Protein AF-A0A7J9V9Y3-F1 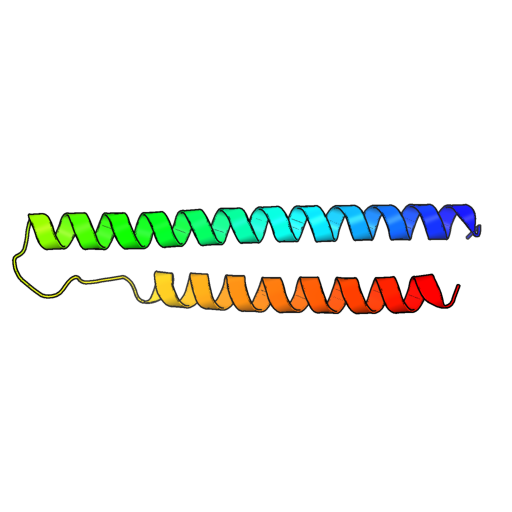(afdb_monomer)

Nearest PDB structures (foldseek):
  5l3c-assembly1_A  TM=4.879E-01  e=2.354E+00  Homo sapiens
  4czz-assembly1_A  TM=4.563E-01  e=2.205E+00  Homo sapiens
  8ym7-assembly1_A  TM=4.543E-01  e=3.061E+00  Homo sapiens
  8q1h-assembly1_A  TM=4.540E-01  e=3.728E+00  Homo sapiens
  2x0l-assembly1_A  TM=4.556E-01  e=5.177E+00  Homo sapiens

Mean predicted aligned error: 5.99 Å

Foldseek 3Di:
DDPVVVVVVLVVLLVVLVVLLVVLVVVLVVLVVVQVVQQVVCVVPPVDDRDDDPVSVVVNVVSVVVNVVSVVVNVVSVVVVVVD

pLDDT: mean 88.03, std 7.4, range [60.5, 95.62]

Sequence (84 aa):
MSLDGLHHALAAVHAGLSDANAQLTSATRLLEQARRAMRDAQLAHAGGEPWLPKQLDAALDELERQRGVIADAGDLLDTYQARL

Radius of gyration: 19.53 Å; Cα contacts (8 Å, |Δi|>4): 29; chains: 1; bounding box: 39×17×62 Å

Solvent-accessible surface area (backbone atoms only — not comparable to full-atom values): 4773 Å² total; per-residue (Å²): 134,53,71,67,58,51,53,52,52,51,53,52,50,52,51,51,47,54,53,51,50,52,51,49,53,50,51,49,53,51,51,52,50,50,53,48,52,54,41,54,54,35,53,7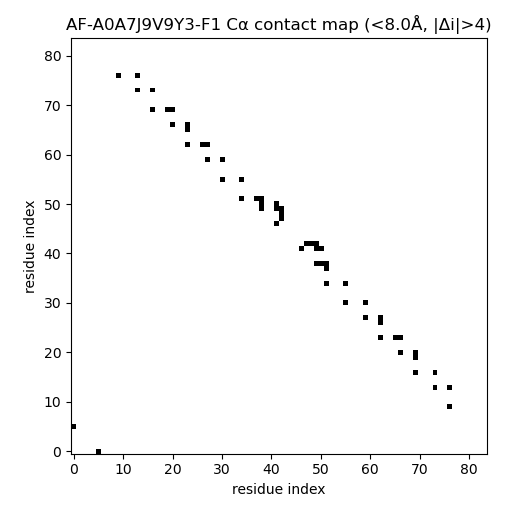4,75,40,96,58,84,64,86,71,66,70,66,57,57,52,50,47,54,51,48,52,52,52,49,51,55,48,50,55,51,48,56,53,48,52,55,52,60,78,71,108

Structure (mmCIF, N/CA/C/O backbone):
data_AF-A0A7J9V9Y3-F1
#
_entry.id   AF-A0A7J9V9Y3-F1
#
loop_
_atom_site.group_PDB
_atom_site.id
_atom_site.type_symbol
_atom_site.label_atom_id
_atom_site.label_alt_id
_atom_site.label_comp_id
_atom_site.label_asym_id
_atom_site.label_entity_id
_atom_site.label_seq_id
_atom_site.pdbx_PDB_ins_code
_atom_site.Cartn_x
_atom_site.Cartn_y
_atom_site.Cartn_z
_atom_site.occupancy
_atom_site.B_iso_or_equiv
_atom_site.auth_seq_id
_atom_site.auth_comp_id
_atom_site.auth_asym_id
_atom_site.auth_atom_id
_atom_site.pdbx_PDB_model_num
ATOM 1 N N . MET A 1 1 ? -9.503 -1.300 31.863 1.00 60.50 1 MET A N 1
ATOM 2 C CA . MET A 1 1 ? -9.227 -0.156 30.966 1.00 60.50 1 MET A CA 1
ATOM 3 C C . MET A 1 1 ? -10.324 0.875 31.152 1.00 60.50 1 MET A C 1
ATOM 5 O O . MET A 1 1 ? -11.462 0.463 31.332 1.00 60.50 1 MET A O 1
ATOM 9 N N . SER A 1 2 ? -9.998 2.169 31.154 1.00 86.69 2 SER A N 1
ATOM 10 C CA . SER A 1 2 ? -11.008 3.235 31.118 1.00 86.69 2 SER A CA 1
ATOM 11 C C . SER A 1 2 ? -11.546 3.418 29.694 1.00 86.69 2 SER A C 1
ATOM 13 O O . SER A 1 2 ? -10.860 3.075 28.729 1.00 86.69 2 SER A O 1
ATOM 15 N N . LEU A 1 3 ? -12.756 3.973 29.569 1.00 83.75 3 LEU A N 1
ATOM 16 C CA . LEU A 1 3 ? -13.362 4.330 28.281 1.00 83.75 3 LEU A CA 1
ATOM 17 C C . LEU A 1 3 ? -12.453 5.284 27.483 1.00 83.75 3 LEU A C 1
ATOM 19 O O . LEU A 1 3 ? -12.214 5.068 26.300 1.00 83.75 3 LEU A O 1
ATOM 23 N N . ASP A 1 4 ? -11.857 6.271 28.155 1.00 84.19 4 ASP A N 1
ATOM 24 C CA . ASP A 1 4 ? -10.903 7.202 27.538 1.00 84.19 4 ASP A CA 1
ATOM 25 C C . ASP A 1 4 ? -9.643 6.496 27.023 1.00 84.19 4 ASP A C 1
ATOM 27 O O . ASP A 1 4 ? -9.137 6.817 25.949 1.00 84.19 4 ASP A O 1
ATOM 31 N N . GLY A 1 5 ? -9.153 5.488 27.754 1.00 85.06 5 GLY A N 1
ATOM 32 C CA . GLY A 1 5 ? -8.015 4.679 27.319 1.00 85.06 5 GLY A CA 1
ATOM 33 C C . GLY A 1 5 ? -8.327 3.840 26.077 1.00 85.06 5 GLY A C 1
ATOM 34 O O . GLY A 1 5 ? -7.453 3.649 25.234 1.00 85.06 5 GLY A O 1
ATOM 35 N N . LEU A 1 6 ? -9.572 3.372 25.936 1.00 86.31 6 LEU A N 1
ATOM 36 C CA . LEU A 1 6 ? -10.033 2.665 24.741 1.00 86.31 6 LEU A CA 1
ATOM 37 C C . LEU A 1 6 ? -10.156 3.614 23.542 1.00 86.31 6 LEU A C 1
ATOM 39 O O . LEU A 1 6 ? -9.640 3.297 22.473 1.00 86.31 6 LEU A O 1
ATOM 43 N N . HIS A 1 7 ? -10.765 4.791 23.723 1.00 85.75 7 HIS A N 1
ATOM 44 C CA . HIS A 1 7 ? -10.850 5.803 22.666 1.00 85.75 7 HIS A CA 1
ATOM 45 C C . HIS A 1 7 ? -9.470 6.239 22.174 1.00 85.75 7 HIS A C 1
ATOM 47 O O . HIS A 1 7 ? -9.245 6.321 20.968 1.00 85.75 7 HIS A O 1
ATOM 53 N N . HIS A 1 8 ? -8.527 6.465 23.090 1.00 87.75 8 HIS A N 1
ATOM 54 C CA . HIS A 1 8 ? -7.166 6.844 22.725 1.00 87.75 8 HIS A CA 1
ATOM 55 C C . HIS A 1 8 ? -6.455 5.747 21.922 1.00 87.75 8 HIS A C 1
ATOM 57 O O . HIS A 1 8 ? -5.835 6.033 20.898 1.00 87.75 8 HIS A O 1
ATOM 63 N N . ALA A 1 9 ? -6.587 4.485 22.346 1.00 88.62 9 ALA A N 1
ATOM 64 C CA . ALA A 1 9 ? -6.014 3.354 21.623 1.00 88.62 9 ALA A CA 1
ATOM 65 C C . ALA A 1 9 ? -6.616 3.210 20.216 1.00 88.62 9 ALA A C 1
ATOM 67 O O . ALA A 1 9 ? -5.875 3.031 19.253 1.00 88.62 9 ALA A O 1
ATOM 68 N N . LEU A 1 10 ? -7.939 3.341 20.074 1.00 88.00 10 LEU A N 1
ATOM 69 C CA . LEU A 1 10 ? -8.600 3.261 18.771 1.00 88.00 10 LEU A CA 1
ATOM 70 C C . LEU A 1 10 ? -8.179 4.412 17.847 1.00 88.00 10 LEU A C 1
ATOM 72 O O . LEU A 1 10 ? -7.859 4.172 16.687 1.00 88.00 10 LEU A O 1
ATOM 76 N N . ALA A 1 11 ? -8.096 5.643 18.360 1.00 88.50 11 ALA A N 1
ATOM 77 C CA . ALA A 1 11 ? -7.621 6.791 17.587 1.00 88.50 11 ALA A CA 1
ATOM 78 C C . ALA A 1 11 ? -6.182 6.592 17.076 1.00 88.50 11 ALA A C 1
ATOM 80 O O . ALA A 1 11 ? -5.884 6.908 15.924 1.00 88.50 11 ALA A O 1
ATOM 81 N N . ALA A 1 12 ? -5.301 6.018 17.902 1.00 91.00 12 ALA A N 1
ATOM 82 C CA . ALA A 1 12 ? -3.937 5.689 17.496 1.00 91.00 12 ALA A CA 1
ATOM 83 C C . ALA A 1 12 ? -3.900 4.631 16.379 1.00 91.00 12 ALA A C 1
ATOM 85 O O . ALA A 1 12 ? -3.111 4.756 15.443 1.00 91.00 12 ALA A O 1
ATOM 86 N N . VAL A 1 13 ? -4.773 3.618 16.438 1.00 91.00 13 VAL A N 1
ATOM 87 C CA . VAL A 1 13 ? -4.884 2.611 15.371 1.00 91.00 13 VAL A CA 1
ATOM 88 C C . VAL A 1 13 ? -5.395 3.239 14.071 1.00 91.00 13 VAL A C 1
ATOM 90 O O . VAL A 1 13 ? -4.801 2.991 13.024 1.00 91.00 13 VAL A O 1
ATOM 93 N N . HIS A 1 14 ? -6.414 4.105 14.117 1.00 89.81 14 HIS A N 1
ATOM 94 C CA . HIS A 1 14 ? -6.892 4.821 12.924 1.00 89.81 14 HIS A CA 1
ATOM 95 C C . HIS A 1 14 ? -5.801 5.677 12.277 1.00 89.81 14 HIS A C 1
ATOM 97 O O . HIS A 1 14 ? -5.628 5.636 11.058 1.00 89.81 14 HIS A O 1
ATOM 103 N N . ALA A 1 15 ? -5.033 6.414 13.083 1.00 91.38 15 ALA A N 1
ATOM 104 C CA . ALA A 1 15 ? -3.905 7.192 12.582 1.00 91.38 15 ALA A CA 1
ATOM 105 C C . ALA A 1 15 ? -2.865 6.289 11.895 1.00 91.38 15 ALA A C 1
ATOM 107 O O . ALA A 1 15 ? -2.445 6.575 10.776 1.00 91.38 15 ALA A O 1
ATOM 108 N N . GLY A 1 16 ? -2.525 5.152 12.512 1.00 92.19 16 GLY A N 1
ATOM 109 C CA . GLY A 1 16 ? -1.602 4.176 11.933 1.00 92.19 16 GLY A CA 1
ATOM 110 C C . GLY A 1 16 ? -2.091 3.569 10.613 1.00 92.19 16 GLY A C 1
ATOM 111 O O . GLY A 1 16 ? -1.301 3.420 9.683 1.00 92.19 16 GLY A O 1
ATOM 112 N N . LEU A 1 17 ? -3.387 3.256 10.496 1.00 92.06 17 LEU A N 1
ATOM 113 C CA . LEU A 1 17 ? -3.978 2.748 9.250 1.00 92.06 17 LEU A CA 1
ATOM 114 C C . LEU A 1 17 ? -3.960 3.802 8.138 1.00 92.06 17 LEU A C 1
ATOM 116 O O . LEU A 1 17 ? -3.614 3.487 6.998 1.00 92.06 17 LEU A O 1
ATOM 120 N N . SER A 1 18 ? -4.270 5.058 8.470 1.00 90.75 18 SER A N 1
ATOM 121 C CA . SER A 1 18 ? -4.187 6.180 7.530 1.00 90.75 18 SER A CA 1
ATOM 122 C C . SER A 1 18 ? -2.756 6.384 7.022 1.00 90.75 18 SER A C 1
ATOM 124 O O . SER A 1 18 ? -2.534 6.486 5.813 1.00 90.75 18 SER A O 1
ATOM 126 N N . ASP A 1 19 ? -1.773 6.384 7.925 1.00 94.25 19 ASP A N 1
ATOM 127 C CA . ASP A 1 19 ? -0.359 6.519 7.568 1.00 94.25 19 ASP A CA 1
ATOM 128 C C . ASP A 1 19 ? 0.112 5.355 6.690 1.00 94.25 19 ASP A C 1
ATOM 130 O O . ASP A 1 19 ? 0.770 5.566 5.668 1.00 94.25 19 ASP A O 1
ATOM 134 N N . ALA A 1 20 ? -0.265 4.121 7.035 1.00 91.56 20 ALA A N 1
ATOM 135 C CA . ALA A 1 20 ? 0.069 2.945 6.242 1.00 91.56 20 ALA A CA 1
ATOM 136 C C . ALA A 1 20 ? -0.531 3.024 4.827 1.00 91.56 20 ALA A C 1
ATOM 138 O O . ALA A 1 20 ? 0.168 2.756 3.846 1.00 91.56 20 ALA A O 1
ATOM 139 N N . ASN A 1 21 ? -1.780 3.476 4.690 1.00 92.06 21 ASN A N 1
ATOM 140 C CA . ASN A 1 21 ? -2.409 3.677 3.386 1.00 92.06 21 ASN A CA 1
ATOM 141 C C . ASN A 1 21 ? -1.689 4.755 2.548 1.00 92.06 21 ASN A C 1
ATOM 143 O O . ASN A 1 21 ? -1.470 4.583 1.344 1.00 92.06 21 ASN A O 1
ATOM 147 N N . ALA A 1 22 ? -1.252 5.849 3.180 1.00 92.94 22 ALA A N 1
ATOM 148 C CA . ALA A 1 22 ? -0.465 6.886 2.516 1.00 92.94 22 ALA A CA 1
ATOM 149 C C . ALA A 1 22 ? 0.892 6.349 2.020 1.00 92.94 22 ALA A C 1
ATOM 151 O O . ALA A 1 22 ? 1.298 6.628 0.885 1.00 92.94 22 ALA A O 1
ATOM 152 N N . GLN A 1 23 ? 1.570 5.528 2.828 1.00 93.81 23 GLN A N 1
ATOM 153 C CA . GLN A 1 23 ? 2.829 4.884 2.444 1.00 93.81 23 GLN A CA 1
ATOM 154 C C . GLN A 1 23 ? 2.638 3.904 1.280 1.00 93.81 23 GLN A C 1
ATOM 156 O O . GLN A 1 23 ? 3.399 3.964 0.312 1.00 93.81 23 GLN A O 1
ATOM 161 N N . LEU A 1 24 ? 1.598 3.063 1.310 1.00 92.94 24 LEU A N 1
ATOM 162 C CA . LEU A 1 24 ? 1.282 2.144 0.208 1.00 92.94 24 LEU A CA 1
ATOM 163 C C . LEU A 1 24 ? 0.960 2.890 -1.090 1.00 92.94 24 LEU A C 1
ATOM 165 O O . LEU A 1 24 ? 1.428 2.506 -2.164 1.00 92.94 24 LEU A O 1
ATOM 169 N N . THR A 1 25 ? 0.213 3.990 -1.000 1.00 93.00 25 THR A N 1
ATOM 170 C CA . THR A 1 25 ? -0.097 4.848 -2.153 1.00 93.00 25 THR A CA 1
ATOM 171 C C . THR A 1 25 ? 1.180 5.437 -2.755 1.00 93.00 25 THR A C 1
ATOM 173 O O . THR A 1 25 ? 1.383 5.401 -3.972 1.00 93.00 25 THR A O 1
ATOM 176 N N . SER A 1 26 ? 2.086 5.935 -1.909 1.00 94.81 26 SER A N 1
ATOM 177 C CA . SER A 1 26 ? 3.378 6.462 -2.353 1.00 94.81 26 SER A CA 1
ATOM 178 C C . SER A 1 26 ? 4.260 5.377 -2.982 1.00 94.81 26 SER A C 1
ATOM 180 O O . SER A 1 26 ? 4.830 5.599 -4.052 1.00 94.81 26 SER A O 1
ATOM 182 N N . ALA A 1 27 ? 4.330 4.192 -2.370 1.00 93.62 27 ALA A N 1
ATOM 183 C CA . ALA A 1 27 ? 5.094 3.054 -2.878 1.00 93.62 27 ALA A CA 1
ATOM 184 C C . ALA A 1 27 ? 4.586 2.594 -4.253 1.00 93.62 27 ALA A C 1
ATOM 186 O O . ALA A 1 27 ? 5.382 2.422 -5.177 1.00 93.62 27 ALA A O 1
ATOM 187 N N . THR A 1 28 ? 3.263 2.488 -4.413 1.00 94.62 28 THR A N 1
ATOM 188 C CA . THR A 1 28 ? 2.615 2.138 -5.688 1.00 94.62 28 THR A CA 1
ATOM 189 C C . THR A 1 28 ? 2.998 3.141 -6.773 1.00 94.62 28 THR A C 1
ATOM 191 O O . THR A 1 28 ? 3.502 2.765 -7.830 1.00 94.62 28 THR A O 1
ATOM 194 N N . ARG A 1 29 ? 2.870 4.442 -6.477 1.00 95.25 29 ARG A N 1
ATOM 195 C CA . ARG A 1 29 ? 3.247 5.516 -7.404 1.00 95.25 29 ARG A CA 1
ATOM 196 C C . ARG A 1 29 ? 4.718 5.428 -7.820 1.00 95.25 29 ARG A C 1
ATOM 198 O O . ARG A 1 29 ? 5.028 5.612 -8.994 1.00 95.25 29 ARG A O 1
ATOM 205 N N . LEU A 1 30 ? 5.630 5.179 -6.879 1.00 95.62 30 LEU A N 1
ATOM 206 C CA . LEU A 1 30 ? 7.063 5.069 -7.169 1.00 95.62 30 LEU A CA 1
ATOM 207 C C . LEU A 1 30 ? 7.380 3.851 -8.047 1.00 95.62 30 LEU A C 1
ATOM 209 O O . LEU A 1 30 ? 8.169 3.970 -8.984 1.00 95.62 30 LEU A O 1
ATOM 213 N N . LEU A 1 31 ? 6.743 2.706 -7.794 1.00 93.56 31 LEU A N 1
ATOM 214 C CA . LEU A 1 31 ? 6.916 1.502 -8.611 1.00 93.56 31 LEU A CA 1
ATOM 215 C C . LEU A 1 31 ? 6.360 1.677 -10.023 1.00 93.56 31 LEU A C 1
ATOM 217 O O . LEU A 1 31 ? 7.017 1.293 -10.990 1.00 93.56 31 LEU A O 1
ATOM 221 N N . GLU A 1 32 ? 5.203 2.319 -10.178 1.00 93.69 32 GLU A N 1
ATOM 222 C CA . GLU A 1 32 ? 4.671 2.654 -11.500 1.00 93.69 32 GLU A CA 1
ATOM 223 C C . GLU A 1 32 ? 5.582 3.621 -12.262 1.00 93.69 32 GLU A C 1
ATOM 225 O O . GLU A 1 32 ? 5.802 3.454 -13.464 1.00 93.69 32 GLU A O 1
ATOM 230 N N . GLN A 1 33 ? 6.138 4.625 -11.578 1.00 93.94 33 GLN A N 1
ATOM 231 C CA . GLN A 1 33 ? 7.110 5.545 -12.169 1.00 93.94 33 GLN A CA 1
ATOM 232 C C . GLN A 1 33 ? 8.373 4.805 -12.617 1.00 93.94 33 GLN A C 1
ATOM 234 O O . GLN A 1 33 ? 8.834 5.016 -13.738 1.00 93.94 33 GLN A O 1
ATOM 239 N N . ALA A 1 34 ? 8.890 3.893 -11.790 1.00 89.38 34 ALA A N 1
ATOM 240 C CA . ALA A 1 34 ? 10.027 3.051 -12.144 1.00 89.38 34 ALA A CA 1
ATOM 241 C C . ALA A 1 34 ? 9.716 2.160 -13.358 1.00 89.38 34 ALA A C 1
ATOM 243 O O . ALA A 1 34 ? 10.510 2.106 -14.296 1.00 89.38 34 ALA A O 1
ATOM 244 N N . ARG A 1 35 ? 8.536 1.527 -13.394 1.00 90.75 35 ARG A N 1
ATOM 245 C CA . ARG A 1 35 ? 8.071 0.715 -14.530 1.00 90.75 35 ARG A CA 1
ATOM 246 C C . ARG A 1 35 ? 8.041 1.522 -15.827 1.00 90.75 35 ARG A C 1
ATOM 248 O O . ARG A 1 35 ? 8.528 1.051 -16.854 1.00 90.75 35 ARG A O 1
ATOM 255 N N . ARG A 1 36 ? 7.488 2.738 -15.785 1.00 90.56 36 ARG A N 1
ATOM 256 C CA . ARG A 1 36 ? 7.439 3.647 -16.943 1.00 90.56 36 ARG A CA 1
ATOM 257 C C . ARG A 1 36 ? 8.843 4.034 -17.394 1.00 90.56 36 ARG A C 1
ATOM 259 O O . ARG A 1 36 ? 9.158 3.852 -18.562 1.00 90.56 36 ARG A O 1
ATOM 266 N N . ALA A 1 37 ? 9.703 4.452 -16.466 1.00 90.38 37 ALA A N 1
ATOM 267 C CA . ALA A 1 37 ? 11.080 4.830 -16.772 1.00 90.38 37 ALA A CA 1
ATOM 268 C C . ALA A 1 37 ? 11.874 3.682 -17.417 1.00 90.38 37 ALA A C 1
ATOM 270 O O . ALA A 1 37 ? 12.597 3.905 -18.385 1.00 90.38 37 ALA A O 1
ATOM 271 N N . MET A 1 38 ? 11.709 2.446 -16.930 1.00 88.50 38 MET A N 1
ATOM 272 C CA . MET A 1 38 ? 12.336 1.265 -17.534 1.00 88.50 38 MET A CA 1
ATOM 273 C C . MET A 1 38 ? 11.821 1.009 -18.952 1.00 88.50 38 MET A C 1
ATOM 275 O O . MET A 1 38 ? 12.620 0.768 -19.856 1.00 88.50 38 MET A O 1
ATOM 279 N N . ARG A 1 39 ? 10.502 1.093 -19.161 1.00 88.31 39 ARG A N 1
ATOM 280 C CA . ARG A 1 39 ? 9.894 0.917 -20.484 1.00 88.31 39 ARG A CA 1
ATOM 281 C C . ARG A 1 39 ? 10.392 1.972 -21.469 1.00 88.31 39 ARG A C 1
ATOM 283 O O . ARG A 1 39 ? 10.791 1.629 -22.576 1.00 88.31 39 ARG A O 1
ATOM 290 N N . ASP A 1 40 ? 10.387 3.234 -21.060 1.00 89.19 40 ASP A N 1
ATOM 291 C CA . ASP A 1 40 ? 10.772 4.361 -21.907 1.00 89.19 40 ASP A CA 1
ATOM 292 C C . ASP A 1 40 ? 12.267 4.303 -22.255 1.00 89.19 40 ASP A C 1
ATOM 294 O O . ASP A 1 40 ? 12.644 4.504 -23.410 1.00 89.19 40 ASP A O 1
ATOM 298 N N . ALA A 1 41 ? 13.119 3.932 -21.292 1.00 85.56 41 ALA A N 1
ATOM 299 C CA . ALA A 1 41 ? 14.541 3.711 -21.536 1.00 85.56 41 ALA A CA 1
ATOM 300 C C . ALA A 1 41 ? 14.781 2.592 -22.557 1.00 85.56 41 ALA A C 1
ATOM 302 O O . ALA A 1 41 ? 15.629 2.733 -23.436 1.00 85.56 41 ALA A O 1
ATOM 303 N N . GLN A 1 42 ? 14.031 1.493 -22.477 1.00 84.00 42 GLN A N 1
ATOM 304 C CA . GLN A 1 42 ? 14.188 0.379 -23.409 1.00 84.00 42 GLN A CA 1
ATOM 305 C C . GLN A 1 42 ? 13.669 0.712 -24.806 1.00 84.00 42 GLN A C 1
ATOM 307 O O . GLN A 1 42 ? 14.381 0.454 -25.770 1.00 84.00 42 GLN A O 1
ATOM 312 N N . LEU A 1 43 ? 12.510 1.369 -24.919 1.00 83.25 43 LEU A N 1
ATOM 313 C CA . LEU A 1 43 ? 11.982 1.858 -26.199 1.00 83.25 43 LEU A CA 1
ATOM 314 C C . LEU A 1 43 ? 12.954 2.817 -26.905 1.00 83.25 43 LEU A C 1
ATOM 316 O O . LEU A 1 43 ? 13.035 2.816 -28.130 1.00 83.25 43 LEU A O 1
ATOM 320 N N . ALA A 1 44 ? 13.706 3.618 -26.143 1.00 79.69 44 ALA A N 1
ATOM 321 C CA . ALA A 1 44 ? 14.697 4.543 -26.689 1.00 79.69 44 ALA A CA 1
ATOM 322 C C . ALA A 1 44 ? 15.975 3.858 -27.215 1.00 79.69 44 ALA A C 1
ATOM 324 O O . ALA A 1 44 ? 16.636 4.416 -28.088 1.00 79.69 44 ALA A O 1
ATOM 325 N N . HIS A 1 45 ? 16.341 2.678 -26.697 1.00 68.38 45 HIS A N 1
ATOM 326 C CA . HIS A 1 45 ? 17.619 2.012 -27.009 1.00 68.38 45 HIS A CA 1
ATOM 327 C C . HIS A 1 45 ? 17.475 0.753 -27.871 1.00 68.38 45 HIS A C 1
ATOM 329 O O . HIS A 1 45 ? 18.379 0.424 -28.637 1.00 68.38 45 HIS A O 1
ATOM 335 N N . ALA A 1 46 ? 16.362 0.036 -27.753 1.00 64.38 46 ALA A N 1
ATOM 336 C CA . ALA A 1 46 ? 16.092 -1.194 -28.472 1.00 64.38 46 ALA A CA 1
ATOM 337 C C . ALA A 1 46 ? 14.695 -1.069 -29.076 1.00 64.38 46 ALA A C 1
ATOM 339 O O . ALA A 1 46 ? 13.706 -1.097 -28.354 1.00 64.38 46 ALA A O 1
ATOM 340 N N . GLY A 1 47 ? 14.594 -0.932 -30.400 1.00 63.16 47 GLY A N 1
ATOM 341 C CA . GLY A 1 47 ? 13.316 -0.885 -31.129 1.00 63.16 47 GLY A CA 1
ATOM 342 C C . GLY A 1 47 ? 12.524 -2.204 -31.106 1.00 63.16 47 GLY A C 1
ATOM 343 O O . GLY A 1 47 ? 11.886 -2.547 -32.096 1.00 63.16 47 GLY A O 1
ATOM 344 N N . GLY A 1 48 ? 12.624 -2.971 -30.020 1.00 67.19 48 GLY A N 1
ATOM 345 C CA . GLY A 1 48 ? 11.937 -4.229 -29.765 1.00 67.19 48 GLY A CA 1
ATOM 346 C C . GLY A 1 48 ? 11.010 -4.132 -28.554 1.00 67.19 48 GLY A C 1
ATOM 347 O O . GLY A 1 48 ? 10.806 -3.066 -27.973 1.00 67.19 48 GLY A O 1
ATOM 348 N N . GLU A 1 49 ? 10.421 -5.266 -28.185 1.00 69.75 49 GLU A N 1
ATOM 349 C CA . GLU A 1 49 ? 9.452 -5.317 -27.095 1.00 69.75 49 GLU A CA 1
ATOM 350 C C . GLU A 1 49 ? 10.121 -5.031 -25.735 1.00 69.75 49 GLU A C 1
ATOM 352 O O . GLU A 1 49 ? 11.132 -5.665 -25.415 1.00 69.75 49 GLU A O 1
ATOM 357 N N . PRO A 1 50 ? 9.594 -4.084 -24.930 1.00 74.12 50 PRO A N 1
ATOM 358 C CA . PRO A 1 50 ? 10.178 -3.747 -23.640 1.00 74.12 50 PRO A CA 1
ATOM 359 C C . PRO A 1 50 ? 10.095 -4.936 -22.683 1.00 74.12 50 PRO A C 1
ATOM 361 O O . PRO A 1 50 ? 9.013 -5.429 -22.362 1.00 74.12 50 PRO A O 1
ATOM 364 N N . TRP A 1 51 ? 11.240 -5.372 -22.178 1.00 79.62 51 TRP A N 1
ATOM 365 C CA . TRP A 1 51 ? 11.320 -6.340 -21.103 1.00 79.62 51 TRP A CA 1
ATOM 366 C C . TRP A 1 51 ? 11.087 -5.665 -19.748 1.00 79.62 51 TRP A C 1
ATOM 368 O O . TRP A 1 51 ? 11.884 -4.848 -19.284 1.00 79.62 51 TRP A O 1
ATOM 378 N N . LEU A 1 52 ? 10.014 -6.053 -19.066 1.00 83.44 52 LEU A N 1
ATOM 379 C CA . LEU A 1 52 ? 9.756 -5.650 -17.686 1.00 83.44 52 LEU A CA 1
ATOM 380 C C . LEU A 1 52 ? 9.933 -6.848 -16.738 1.00 83.44 52 LEU A C 1
ATOM 382 O O . LEU A 1 52 ? 9.459 -7.947 -17.047 1.00 83.44 52 LEU A O 1
ATOM 386 N N . PRO A 1 53 ? 10.591 -6.668 -15.576 1.00 86.94 53 PRO A N 1
ATOM 387 C CA . PRO A 1 53 ? 10.681 -7.713 -14.563 1.00 86.94 53 PRO A CA 1
ATOM 388 C C . PRO A 1 53 ? 9.294 -8.131 -14.064 1.00 86.94 53 PRO A C 1
ATOM 390 O O . PRO A 1 53 ? 8.515 -7.293 -13.619 1.00 86.94 53 PRO A O 1
ATOM 393 N N . LYS A 1 54 ? 9.006 -9.435 -14.032 1.00 88.31 54 LYS A N 1
ATOM 394 C CA . LYS A 1 54 ? 7.733 -9.962 -13.492 1.00 88.31 54 LYS A CA 1
ATOM 395 C C . LYS A 1 54 ? 7.533 -9.633 -12.009 1.00 88.31 54 LYS A C 1
ATOM 397 O O . LYS A 1 54 ? 6.410 -9.563 -11.529 1.00 88.31 54 LYS A O 1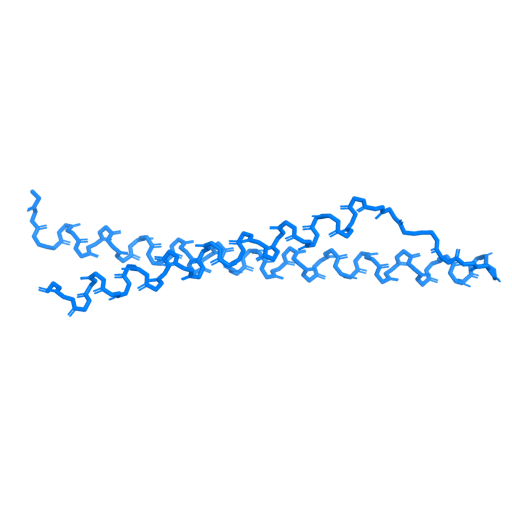
ATOM 402 N N . GLN A 1 55 ? 8.630 -9.422 -11.283 1.00 89.75 55 GLN A N 1
ATOM 403 C CA . GLN A 1 55 ? 8.622 -9.013 -9.881 1.00 89.75 55 GLN A CA 1
ATOM 404 C C . GLN A 1 55 ? 7.999 -7.624 -9.684 1.00 89.75 55 GLN A C 1
ATOM 406 O O . GLN A 1 55 ? 7.487 -7.357 -8.605 1.00 89.75 55 GLN A O 1
ATOM 411 N N . LEU A 1 56 ? 8.035 -6.752 -10.700 1.00 88.88 56 LEU A N 1
ATOM 412 C CA . LEU A 1 56 ? 7.417 -5.424 -10.637 1.00 88.88 56 LEU A CA 1
ATOM 413 C C . LEU A 1 56 ? 5.891 -5.527 -10.636 1.00 88.88 56 LEU A C 1
ATOM 415 O O . LEU A 1 56 ? 5.249 -4.881 -9.815 1.00 88.88 56 LEU A O 1
ATOM 419 N N . ASP A 1 57 ? 5.331 -6.374 -11.500 1.00 89.69 57 ASP A N 1
ATOM 420 C CA . ASP A 1 57 ? 3.889 -6.634 -11.515 1.00 89.69 57 ASP A CA 1
ATOM 421 C C . ASP A 1 57 ? 3.457 -7.327 -10.211 1.00 89.69 57 ASP A C 1
ATOM 423 O O . ASP A 1 57 ? 2.545 -6.854 -9.542 1.00 89.69 57 ASP A O 1
ATOM 427 N N . ALA A 1 58 ? 4.200 -8.345 -9.759 1.00 93.00 58 ALA A N 1
ATOM 428 C CA . ALA A 1 58 ? 3.917 -9.016 -8.487 1.00 93.00 58 ALA A CA 1
ATOM 429 C C . ALA A 1 58 ? 3.987 -8.071 -7.269 1.00 93.00 58 ALA A C 1
ATOM 431 O O . ALA A 1 58 ? 3.214 -8.217 -6.325 1.00 93.00 58 ALA A O 1
ATOM 432 N N . ALA A 1 59 ? 4.907 -7.101 -7.273 1.00 92.25 59 ALA A N 1
ATOM 433 C CA . ALA A 1 59 ? 5.004 -6.104 -6.210 1.00 92.25 59 ALA A CA 1
ATOM 434 C C . ALA A 1 59 ? 3.811 -5.136 -6.218 1.00 92.25 59 ALA A C 1
ATOM 436 O O . ALA A 1 59 ? 3.322 -4.778 -5.150 1.00 92.25 59 ALA A O 1
ATOM 437 N N . LEU A 1 60 ? 3.334 -4.724 -7.397 1.00 92.94 60 LEU A N 1
ATOM 438 C CA . LEU A 1 60 ? 2.138 -3.886 -7.519 1.00 92.94 60 LEU A CA 1
ATOM 439 C C . LEU A 1 60 ? 0.884 -4.636 -7.053 1.00 92.94 60 LEU A C 1
ATOM 441 O O . LEU A 1 60 ? 0.108 -4.081 -6.277 1.00 92.94 60 LEU A O 1
ATOM 445 N N . ASP A 1 61 ? 0.735 -5.901 -7.447 1.00 94.06 61 ASP A N 1
ATOM 446 C CA . ASP A 1 61 ? -0.382 -6.751 -7.019 1.00 94.06 61 ASP A CA 1
ATOM 447 C C . ASP A 1 61 ? -0.393 -6.948 -5.494 1.00 94.06 61 ASP A C 1
ATOM 449 O O . ASP A 1 61 ? -1.440 -6.875 -4.849 1.00 94.06 61 ASP A O 1
ATOM 453 N N . GLU A 1 62 ? 0.777 -7.154 -4.885 1.00 94.38 62 GLU A N 1
ATOM 454 C CA . GLU A 1 62 ? 0.885 -7.290 -3.432 1.00 94.38 62 GLU A CA 1
ATOM 455 C C . GLU A 1 62 ? 0.559 -5.976 -2.706 1.00 94.38 62 GLU A C 1
ATOM 457 O O . GLU A 1 62 ? -0.126 -6.001 -1.683 1.00 94.38 62 GLU A O 1
ATOM 462 N N . LEU A 1 63 ? 0.984 -4.822 -3.231 1.00 92.69 63 LEU A N 1
ATOM 463 C CA . LEU A 1 63 ? 0.622 -3.519 -2.660 1.00 92.69 63 LEU A CA 1
ATOM 464 C C . LEU A 1 63 ? -0.884 -3.253 -2.744 1.00 92.69 63 LEU A C 1
ATOM 466 O O . LEU A 1 63 ? -1.463 -2.737 -1.787 1.00 92.69 63 LEU A O 1
ATOM 470 N N . GLU A 1 64 ? -1.523 -3.638 -3.849 1.00 93.25 64 GLU A N 1
ATOM 471 C CA . GLU A 1 64 ? -2.978 -3.566 -4.009 1.00 93.25 64 GLU A CA 1
ATOM 472 C C . GLU A 1 64 ? -3.687 -4.429 -2.960 1.00 93.25 64 GLU A C 1
ATOM 474 O O . GLU A 1 64 ? -4.586 -3.963 -2.256 1.00 93.25 64 GLU A O 1
ATOM 479 N N . ARG A 1 65 ? -3.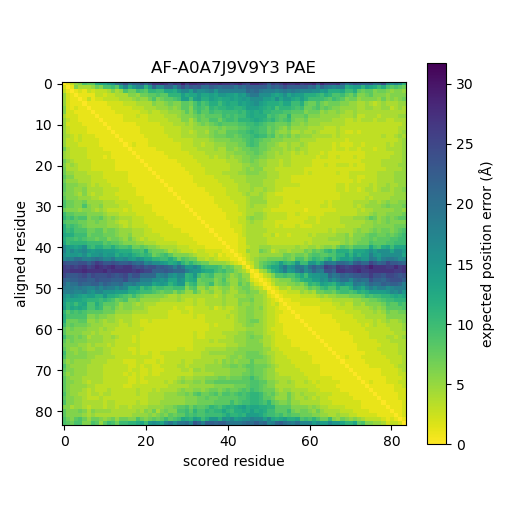228 -5.673 -2.791 1.00 94.81 65 ARG A N 1
ATOM 480 C CA . ARG A 1 65 ? -3.779 -6.605 -1.804 1.00 94.81 65 ARG A CA 1
ATOM 481 C C . ARG A 1 65 ? -3.661 -6.057 -0.383 1.00 94.81 65 ARG A C 1
ATOM 483 O O . ARG A 1 65 ? -4.624 -6.113 0.379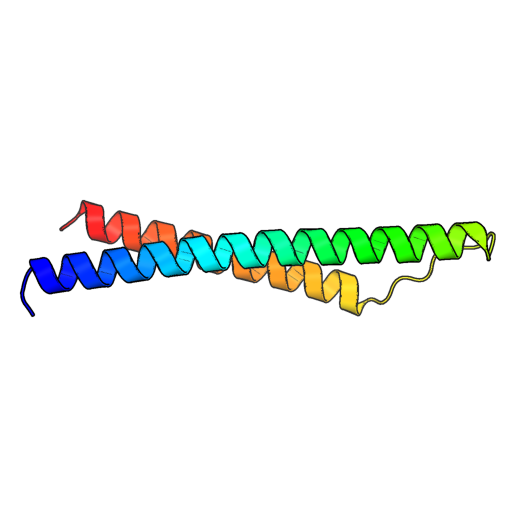 1.00 94.81 65 ARG A O 1
ATOM 490 N N . GLN A 1 66 ? -2.496 -5.523 -0.021 1.00 92.94 66 GLN A N 1
ATOM 491 C CA . GLN A 1 66 ? -2.2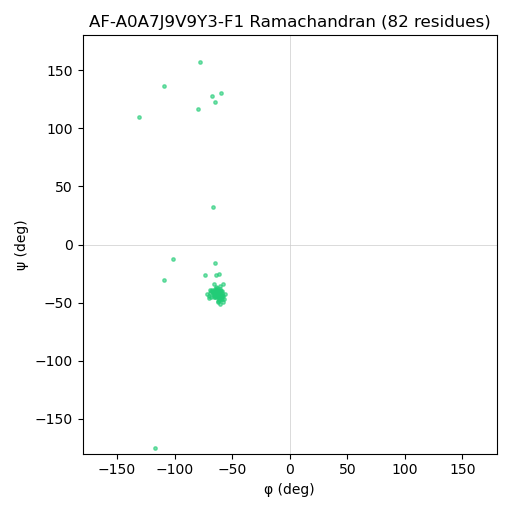61 -4.932 1.300 1.00 92.94 66 GLN A CA 1
ATOM 492 C C . GLN A 1 66 ? -3.136 -3.698 1.532 1.00 92.94 66 GLN A C 1
ATOM 494 O O . GLN A 1 66 ? -3.651 -3.512 2.633 1.00 92.94 66 GLN A O 1
ATOM 499 N N . ARG A 1 67 ? -3.367 -2.887 0.494 1.00 92.06 67 ARG A N 1
ATOM 500 C CA . ARG A 1 67 ? -4.274 -1.739 0.577 1.00 92.06 67 ARG A CA 1
ATOM 501 C C . ARG A 1 67 ? -5.711 -2.171 0.866 1.00 92.06 67 ARG A C 1
ATOM 503 O O . ARG A 1 67 ? -6.352 -1.556 1.713 1.00 92.06 67 ARG A O 1
ATOM 510 N N . GLY A 1 68 ? -6.181 -3.245 0.228 1.00 92.06 68 GLY A N 1
ATOM 511 C CA . GLY A 1 68 ? -7.490 -3.840 0.522 1.00 92.06 68 GLY A CA 1
ATOM 512 C C . GLY A 1 68 ? -7.614 -4.291 1.979 1.00 92.06 68 GL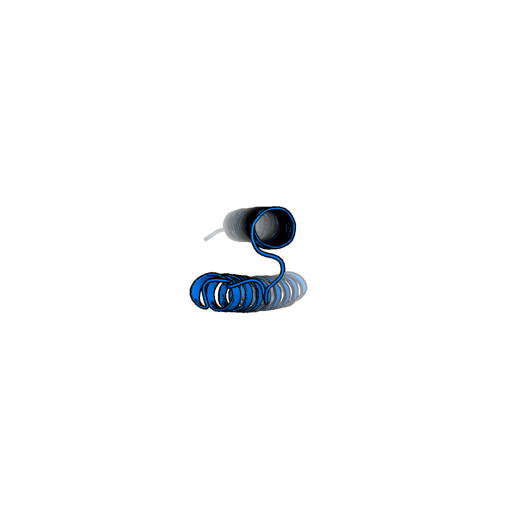Y A C 1
ATOM 513 O O . GLY A 1 68 ? -8.554 -3.908 2.662 1.00 92.06 68 GLY A O 1
ATOM 514 N N . VAL A 1 69 ? -6.609 -5.003 2.499 1.00 93.50 69 VAL A N 1
ATOM 515 C CA . VAL A 1 69 ? -6.596 -5.459 3.903 1.00 93.50 69 VAL A CA 1
ATOM 516 C C . VAL A 1 69 ? -6.649 -4.289 4.894 1.00 93.50 69 VAL A C 1
ATOM 518 O O . VAL A 1 69 ? -7.330 -4.375 5.914 1.00 93.50 69 VAL A O 1
ATOM 521 N N . ILE A 1 70 ? -5.939 -3.193 4.613 1.00 92.25 70 ILE A N 1
ATOM 522 C CA . ILE A 1 70 ? -5.954 -1.993 5.462 1.00 92.25 70 ILE A CA 1
ATOM 523 C C . ILE A 1 70 ? -7.313 -1.291 5.410 1.00 92.25 70 ILE A C 1
ATOM 525 O O . ILE A 1 70 ? -7.788 -0.840 6.451 1.00 92.25 70 ILE A O 1
ATOM 529 N N . ALA A 1 71 ? -7.937 -1.213 4.232 1.00 90.31 71 ALA A N 1
ATOM 530 C CA . ALA A 1 71 ? -9.274 -0.646 4.081 1.00 90.31 71 ALA A CA 1
ATOM 531 C C . ALA A 1 71 ? -10.311 -1.458 4.874 1.00 90.31 71 ALA A C 1
ATOM 533 O O . ALA A 1 71 ? -11.011 -0.890 5.708 1.00 90.31 71 ALA A O 1
ATOM 534 N N . ASP A 1 72 ? -10.310 -2.785 4.721 1.00 93.12 72 ASP A N 1
ATOM 535 C CA . ASP A 1 72 ? -11.206 -3.681 5.460 1.00 93.12 72 ASP A CA 1
ATOM 536 C C . ASP A 1 72 ? -11.012 -3.552 6.982 1.00 93.12 72 ASP A C 1
ATOM 538 O O . ASP A 1 72 ? -11.974 -3.548 7.753 1.00 93.12 72 ASP A O 1
ATOM 542 N N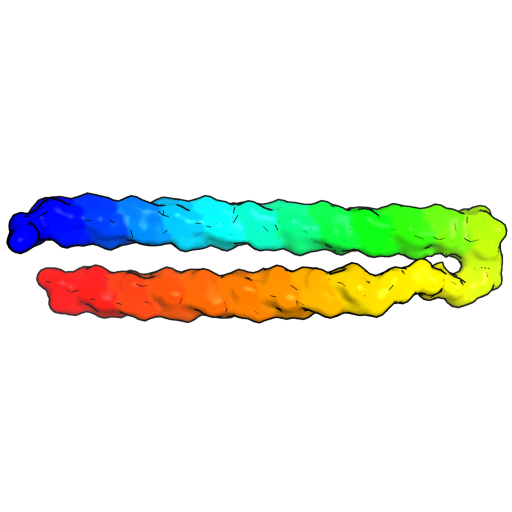 . ALA A 1 73 ? -9.761 -3.427 7.441 1.00 90.00 73 ALA A N 1
ATOM 543 C CA . ALA A 1 73 ? -9.456 -3.210 8.853 1.00 90.00 73 ALA A CA 1
ATOM 544 C C . ALA A 1 73 ? -9.985 -1.858 9.363 1.00 90.00 73 ALA A C 1
ATOM 546 O O . ALA A 1 73 ? -10.482 -1.788 10.489 1.00 90.00 73 ALA A O 1
ATOM 547 N N . GLY A 1 74 ? -9.899 -0.807 8.543 1.00 90.19 74 GLY A N 1
ATOM 548 C CA . GLY A 1 74 ? -10.4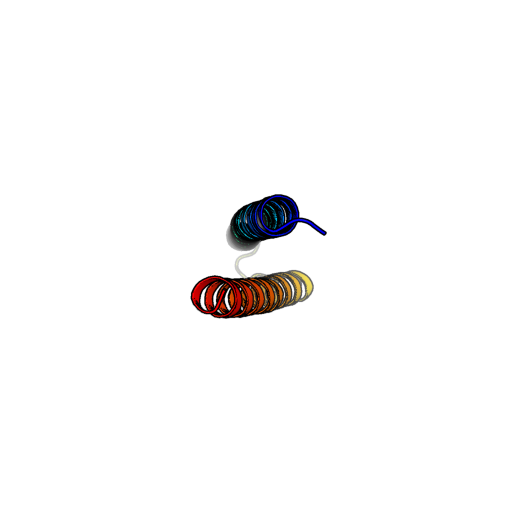83 0.504 8.829 1.00 90.19 74 GLY A CA 1
ATOM 549 C C . GLY A 1 74 ? -12.000 0.429 8.986 1.00 90.19 74 GLY A C 1
ATOM 550 O O . GLY A 1 74 ? -12.518 0.820 10.030 1.00 90.19 74 GLY A O 1
ATOM 551 N N . ASP A 1 75 ? -12.688 -0.182 8.021 1.00 91.38 75 ASP A N 1
ATOM 552 C CA . ASP A 1 75 ? -14.150 -0.328 8.026 1.00 91.38 75 ASP A CA 1
ATOM 553 C C . ASP A 1 75 ? -14.655 -1.125 9.244 1.00 91.38 75 ASP A C 1
ATOM 555 O O . ASP A 1 75 ? -15.686 -0.803 9.852 1.00 91.38 75 ASP A O 1
ATOM 559 N N . LEU A 1 76 ? -13.920 -2.172 9.640 1.00 91.06 76 LEU A N 1
ATOM 560 C CA . LEU A 1 76 ? -14.226 -2.958 10.838 1.00 91.06 76 LEU A CA 1
ATOM 561 C C . LEU A 1 76 ? -14.093 -2.129 12.120 1.00 91.06 76 LEU A C 1
ATOM 563 O O . LEU A 1 76 ? -14.933 -2.254 13.018 1.00 91.06 76 LEU A O 1
ATOM 567 N N . LEU A 1 77 ? -13.059 -1.292 12.217 1.00 89.00 77 LEU A N 1
ATOM 568 C CA . LEU A 1 77 ? -12.847 -0.417 13.369 1.00 89.00 77 LEU A CA 1
ATOM 569 C C . LEU A 1 77 ? -13.888 0.698 13.436 1.00 89.00 77 LEU A C 1
ATOM 571 O O . LEU A 1 77 ? -14.436 0.923 14.514 1.00 89.00 77 LEU A O 1
ATOM 575 N N . ASP A 1 78 ? -14.229 1.311 12.302 1.00 88.75 78 ASP A N 1
ATOM 576 C CA . ASP A 1 78 ? -15.292 2.316 12.211 1.00 88.75 78 ASP A CA 1
ATOM 577 C C . ASP A 1 78 ? -16.637 1.722 12.655 1.00 88.75 78 ASP A C 1
ATOM 579 O O . ASP A 1 78 ? -17.366 2.304 13.462 1.00 88.75 78 ASP A O 1
ATOM 583 N N . THR A 1 79 ? -16.945 0.502 12.202 1.00 89.25 79 THR A N 1
ATOM 584 C CA . THR A 1 79 ? -18.157 -0.223 12.613 1.00 89.25 79 THR A CA 1
ATOM 585 C C . THR A 1 79 ? -18.168 -0.516 14.113 1.00 89.25 79 THR A C 1
ATOM 587 O O . THR A 1 79 ? -19.221 -0.460 14.752 1.00 89.25 79 THR A O 1
ATOM 590 N N . TYR A 1 80 ? -17.015 -0.866 14.683 1.00 87.00 80 TYR A N 1
ATOM 591 C CA . TYR A 1 80 ? -16.884 -1.120 16.113 1.00 87.00 80 TYR A CA 1
ATOM 592 C C . TYR A 1 80 ? -17.051 0.166 16.931 1.00 87.00 80 TYR A C 1
ATOM 594 O O . TYR A 1 80 ? -17.808 0.170 17.900 1.00 87.00 80 TYR A O 1
ATOM 602 N N . GLN A 1 81 ? -16.419 1.266 16.513 1.00 85.19 81 GLN A N 1
ATOM 603 C CA . GLN A 1 81 ? -16.555 2.580 17.143 1.00 85.19 81 GLN A CA 1
ATOM 604 C C . GLN A 1 81 ? -17.987 3.108 17.099 1.00 85.19 81 GLN A C 1
ATOM 606 O O . GLN A 1 81 ? -18.463 3.629 18.097 1.00 85.19 81 GLN A O 1
ATOM 611 N N . ALA A 1 82 ? -18.701 2.927 15.986 1.00 87.62 82 ALA A N 1
ATOM 612 C CA . ALA A 1 82 ? -20.087 3.376 15.857 1.00 87.62 82 ALA A CA 1
ATOM 613 C C . ALA A 1 82 ? -21.067 2.651 16.803 1.00 87.62 82 ALA A C 1
ATOM 615 O O . ALA A 1 82 ? -22.208 3.086 16.959 1.00 87.62 82 ALA A O 1
ATOM 616 N N . ARG A 1 83 ? -20.654 1.516 17.385 1.00 87.19 83 ARG A N 1
ATOM 617 C CA . ARG A 1 83 ? -21.453 0.700 18.314 1.00 87.19 83 ARG A CA 1
ATOM 618 C C . ARG A 1 83 ? -21.082 0.902 19.785 1.00 87.19 83 ARG A C 1
ATOM 620 O O . ARG A 1 83 ? -21.805 0.379 20.635 1.00 87.19 83 ARG A O 1
ATOM 627 N N . LEU A 1 84 ? -19.961 1.567 20.065 1.00 82.00 84 LEU A N 1
ATOM 628 C CA . LEU A 1 84 ? -19.536 1.956 21.413 1.00 82.00 84 LEU A CA 1
ATOM 629 C C . LEU A 1 84 ? -20.304 3.195 21.884 1.00 82.00 84 LEU A C 1
ATOM 631 O O . LEU A 1 84 ? -20.578 3.248 23.104 1.00 82.00 84 LEU A O 1
#

Secondary structure (DSSP, 8-state):
--HHHHHHHHHHHHHHHHHHHHHHHHHHHHHHHHHHHHHHHHHHH-SSPPP--HHHHHHHHHHHHHHHHHHHHHHHHHHHHTT-